Protein AF-A0A645ETP3-F1 (afdb_monomer)

InterPro domains:
  IPR001501 Nickel-dependent hydrogenase, large subunit [PF00374] (2-76)
  IPR018194 Nickel-dependent hydrogenase, large subunit, nickel binding site [PS00508] (67-76)
  IPR029014 [NiFe]-hydrogenase, large subunit [G3DSA:1.10.645.10] (1-89)
  IPR029014 [NiFe]-hydrogenase, large subunit [SSF56762] (2-76)
  IPR050867 [NiFe]/[NiFeSe] hydrogenase larg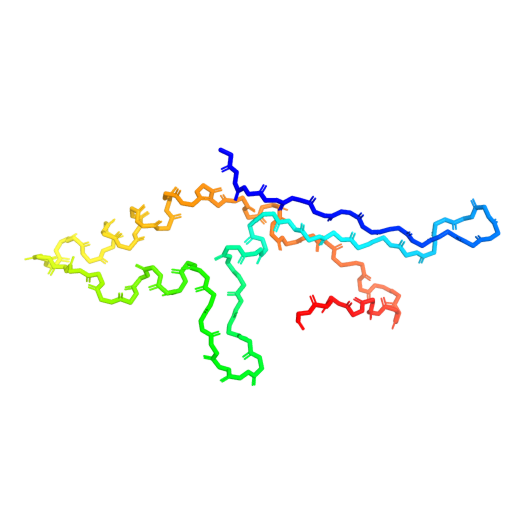e subunit [PTHR42958] (2-86)

Mean predicted aligned error: 7.57 Å

Secondary structure (DSSP, 8-state):
-----EEEEEEETTEEEEEEEE-HHHHHT----TT-PPPHHHHHHTT----SGGGTTHHHHHHHHHT---HHHHS----TTSS-------

Radius of gyration: 17.29 Å; Cα contacts (8 Å, |Δi|>4): 88; chains: 1; bounding box: 41×29×50 Å

pLDDT: mean 84.14, std 17.66, range [38.53, 97.12]

Sequence (90 aa):
MRGPLLHCVLVEEEQVVRYDIITPTGWNFSPKDNSGNRGPAETALVGAEISSPELKYVIPGRIIRSFDPCIACATHLLDCRTDNVDEILY

Nearest PDB structures (foldseek):
  6g7m-assembly1_M  TM=9.228E-01  e=1.027E-04  Escherichia coli K-12
  1yq9-assembly1_H  TM=9.278E-01  e=1.284E-04  Megalodesulfovibrio gigas
  8dqv-assembly1_C  TM=8.909E-01  e=8.209E-05  Mycolicibacterium smegmatis MC2 155
  7nem-assembly1_L-2  TM=9.188E-01  e=2.009E-04  Escherichia coli K-12
  3myr-assembly2_D  TM=9.051E-01  e=9.613E-04  Allochromatium vinosum

Solvent-accessible surface area (backbone atoms only — not comparable to full-atom values): 5820 Å² total; per-residue (Å²): 134,63,65,69,73,47,80,47,76,42,73,5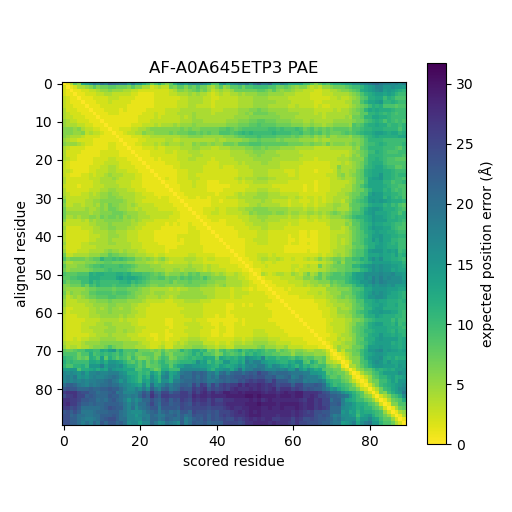4,98,96,38,79,78,44,77,51,73,49,34,24,40,39,61,38,65,36,67,59,49,99,87,65,50,65,19,57,51,60,48,67,56,61,86,63,83,66,96,44,81,88,38,63,62,53,53,57,50,51,58,56,53,73,56,60,73,43,67,82,63,51,59,71,85,76,69,81,88,46,96,66,73,74,77,77,87,124

Organism: NCBI:txid1076179

Foldseek 3Di:
DLDDKDWDFDDDPNDTPDIDICDSLCQQCPCQDPVRDGGNLRVQPPPQDDPDPVCVCVRNVVSVCVSVHDPCRNCPDDPPPDPPPPDPDD

Structure (mmCIF, N/CA/C/O backbone):
data_AF-A0A645ETP3-F1
#
_entry.id   AF-A0A645ETP3-F1
#
loop_
_atom_site.group_PDB
_atom_site.id
_atom_site.type_symbol
_atom_site.label_atom_id
_atom_site.label_alt_id
_atom_site.label_comp_id
_atom_site.label_asym_id
_atom_site.label_entity_id
_atom_site.label_seq_id
_atom_site.pdbx_PDB_ins_code
_atom_site.Cartn_x
_atom_site.Cartn_y
_atom_site.Cartn_z
_atom_site.occupancy
_atom_site.B_iso_or_equiv
_atom_site.auth_seq_id
_atom_site.auth_comp_id
_atom_site.auth_asym_id
_atom_site.auth_atom_id
_atom_site.pdbx_PDB_model_num
ATOM 1 N N . MET A 1 1 ? -2.606 12.341 -2.254 1.00 60.72 1 MET A N 1
ATOM 2 C CA . MET A 1 1 ? -3.317 11.636 -1.162 1.00 60.72 1 MET A CA 1
ATOM 3 C C . MET A 1 1 ? -3.079 10.144 -1.326 1.00 60.72 1 MET A C 1
ATOM 5 O O . MET A 1 1 ? -3.025 9.705 -2.465 1.00 60.72 1 MET A O 1
ATOM 9 N N . ARG A 1 2 ? -2.886 9.3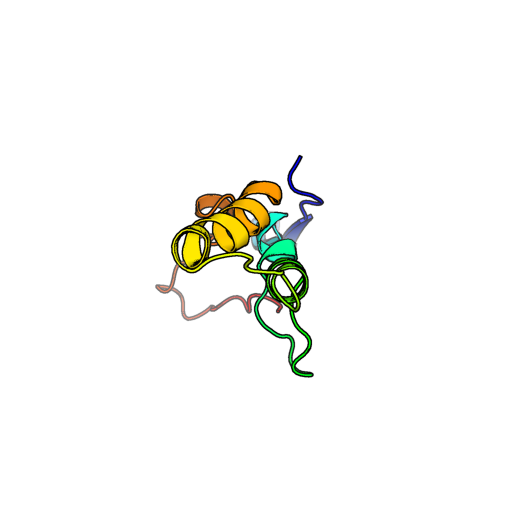93 -0.234 1.00 89.00 2 ARG A N 1
ATOM 10 C CA . ARG A 1 2 ? -2.410 7.992 -0.278 1.00 89.00 2 ARG A CA 1
ATOM 11 C C . ARG A 1 2 ? -3.514 6.950 -0.501 1.00 89.00 2 ARG A C 1
ATOM 13 O O . ARG A 1 2 ? -3.198 5.811 -0.817 1.00 89.00 2 ARG A O 1
ATOM 20 N N . GLY A 1 3 ? -4.782 7.328 -0.325 1.00 90.38 3 GLY A N 1
ATOM 21 C CA . GLY A 1 3 ? -5.935 6.428 -0.437 1.00 90.38 3 GLY A CA 1
ATOM 22 C C . GLY A 1 3 ? -6.857 6.481 0.790 1.00 90.38 3 GLY A C 1
ATOM 23 O O . GLY A 1 3 ? -6.740 7.418 1.587 1.00 90.38 3 GLY A O 1
ATOM 24 N N . PRO A 1 4 ? -7.775 5.508 0.927 1.00 92.62 4 PRO A N 1
ATOM 25 C CA . PRO A 1 4 ? -8.749 5.444 2.016 1.00 92.62 4 PRO A CA 1
ATOM 26 C C . PRO A 1 4 ? -8.110 5.040 3.352 1.00 92.62 4 PRO A C 1
ATOM 28 O O . PRO A 1 4 ? -7.192 4.222 3.394 1.00 92.62 4 PRO A O 1
ATOM 31 N N . LEU A 1 5 ? -8.625 5.612 4.441 1.00 92.75 5 LEU A N 1
ATOM 32 C CA . LEU A 1 5 ? -8.236 5.337 5.824 1.00 92.75 5 LEU A CA 1
ATOM 33 C C . LEU A 1 5 ? -9.471 4.854 6.591 1.00 92.75 5 LEU A C 1
ATOM 35 O O . LEU A 1 5 ? -10.496 5.534 6.569 1.00 92.75 5 LEU A O 1
ATOM 39 N N . LEU A 1 6 ? -9.363 3.706 7.261 1.00 91.69 6 LEU A N 1
ATOM 40 C CA . LEU A 1 6 ? -10.427 3.136 8.086 1.00 91.69 6 LEU A CA 1
ATOM 41 C C . LEU A 1 6 ? -9.967 3.045 9.538 1.00 91.69 6 LEU A C 1
ATOM 43 O O . LEU A 1 6 ? -8.896 2.512 9.811 1.00 91.69 6 LEU A O 1
ATOM 47 N N . HIS A 1 7 ? -10.793 3.550 10.448 1.00 91.94 7 HIS A N 1
ATOM 48 C CA . HIS A 1 7 ? -10.658 3.351 11.887 1.00 91.94 7 HIS A CA 1
ATOM 49 C C . HIS A 1 7 ? -11.911 2.612 12.361 1.00 91.94 7 HIS A C 1
ATOM 51 O O . HIS A 1 7 ? -13.023 3.082 12.112 1.00 91.94 7 HIS A O 1
ATOM 57 N N . CYS A 1 8 ? -11.730 1.478 13.028 1.00 91.62 8 CYS A N 1
ATOM 58 C CA . CYS A 1 8 ? -12.798 0.679 13.619 1.00 91.62 8 CYS A CA 1
ATOM 59 C C . CYS A 1 8 ? -12.624 0.661 15.135 1.00 91.62 8 CYS A C 1
ATOM 61 O O . CYS A 1 8 ? -11.532 0.404 15.632 1.00 91.62 8 CYS A O 1
ATOM 63 N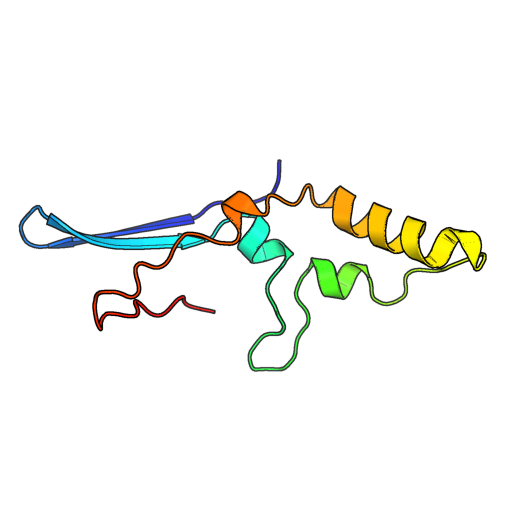 N . VAL A 1 9 ? -13.701 0.940 15.867 1.00 93.38 9 VAL A N 1
ATOM 64 C CA . VAL A 1 9 ? -13.682 1.022 17.331 1.00 93.38 9 VAL A CA 1
ATOM 65 C C . VAL A 1 9 ? -14.797 0.157 17.892 1.00 93.38 9 VAL A C 1
ATOM 67 O O . VAL A 1 9 ? -15.947 0.303 17.477 1.00 93.38 9 VAL A O 1
ATOM 70 N N . LEU A 1 10 ? -14.460 -0.704 18.850 1.00 92.62 10 LEU A N 1
ATOM 71 C CA . LEU A 1 10 ? -15.423 -1.425 19.677 1.00 92.62 10 LEU A CA 1
ATOM 72 C C . LEU A 1 10 ? -15.437 -0.801 21.074 1.00 92.62 10 LEU A C 1
ATOM 74 O O . LEU A 1 10 ? -14.387 -0.659 21.706 1.00 92.62 10 LEU A O 1
ATOM 78 N N . VAL A 1 11 ? -16.627 -0.413 21.536 1.00 95.19 11 VAL A N 1
ATOM 79 C CA . VAL A 1 11 ? -16.842 0.208 22.847 1.00 95.19 11 VAL A CA 1
ATOM 80 C C . VAL A 1 11 ? -17.815 -0.647 23.650 1.00 95.19 11 VAL A C 1
ATOM 82 O O . VAL A 1 11 ? -18.929 -0.898 23.191 1.00 95.19 11 VAL A O 1
ATOM 85 N N . GLU A 1 12 ? -17.408 -1.047 24.850 1.00 96.50 12 GLU A N 1
ATOM 86 C CA . GLU A 1 12 ? -18.210 -1.803 25.816 1.00 96.50 12 GLU A CA 1
ATOM 87 C C . GLU A 1 12 ? -18.104 -1.122 27.181 1.00 96.50 12 GLU A C 1
ATOM 89 O O . GLU A 1 12 ? -17.028 -0.668 27.553 1.00 96.50 12 GLU A O 1
ATOM 94 N N . GLU A 1 13 ? -19.217 -1.003 27.912 1.00 95.81 13 GLU A N 1
ATOM 95 C CA . GLU A 1 13 ? -19.249 -0.384 29.253 1.00 95.81 13 GLU A CA 1
ATOM 96 C C . GLU A 1 13 ? -18.503 0.967 29.340 1.00 95.81 13 GLU A C 1
ATOM 98 O O . GLU A 1 13 ? -17.779 1.245 30.291 1.00 95.81 13 GLU A O 1
ATOM 103 N N . GLU A 1 14 ? -18.673 1.816 28.319 1.00 94.81 14 GLU A N 1
ATOM 104 C CA . GLU A 1 14 ? -18.018 3.133 28.196 1.00 94.81 14 GLU A CA 1
ATOM 105 C C . GLU A 1 14 ? -16.483 3.091 28.023 1.00 94.81 14 GLU A C 1
ATOM 107 O O . GLU A 1 14 ? -15.827 4.135 28.036 1.00 94.81 14 GLU A O 1
ATOM 112 N N . GLN A 1 15 ? -15.899 1.914 27.788 1.00 93.88 15 GLN A N 1
ATOM 113 C CA . GLN A 1 15 ? -14.475 1.721 27.516 1.00 93.88 15 GLN A CA 1
ATOM 114 C C . GLN A 1 15 ? -14.227 1.249 26.080 1.00 93.88 15 GLN A C 1
ATOM 116 O O . GLN A 1 15 ? -14.975 0.446 25.525 1.00 93.88 15 GLN A O 1
ATOM 121 N N . VAL A 1 16 ? -13.151 1.743 25.459 1.00 91.81 16 VAL A N 1
ATOM 122 C CA . VAL A 1 16 ? -12.678 1.227 24.166 1.00 91.81 16 VAL A CA 1
ATOM 123 C C . VAL A 1 16 ? -11.975 -0.099 24.420 1.00 91.81 16 VAL A C 1
ATOM 125 O O . VAL A 1 16 ? -10.879 -0.113 24.975 1.00 91.81 16 VAL A O 1
ATOM 128 N N . VAL A 1 17 ? -12.602 -1.197 24.009 1.00 93.56 17 VAL A N 1
ATOM 129 C CA . VAL A 1 17 ? -12.049 -2.548 24.186 1.00 93.56 17 VAL A CA 1
ATOM 130 C C . VAL A 1 17 ? -11.226 -3.003 22.983 1.00 93.56 17 VAL A C 1
ATOM 132 O O . VAL A 1 17 ? -10.352 -3.847 23.138 1.00 93.56 17 VAL A O 1
ATOM 135 N N . ARG A 1 18 ? -11.462 -2.427 21.794 1.00 86.56 18 ARG A N 1
ATOM 136 C CA . ARG A 1 18 ? -10.686 -2.708 20.577 1.00 86.56 18 ARG A CA 1
ATOM 137 C C . ARG A 1 18 ? -10.630 -1.492 19.659 1.00 86.56 18 ARG A C 1
ATOM 139 O O . ARG A 1 18 ? -11.623 -0.774 19.504 1.00 86.56 18 ARG A O 1
ATOM 146 N N . TYR A 1 19 ? -9.473 -1.277 19.038 1.00 86.50 19 TYR A N 1
ATOM 147 C CA . TYR A 1 19 ? -9.248 -0.196 18.082 1.00 86.50 19 TYR A CA 1
ATOM 148 C C . TYR A 1 19 ? -8.387 -0.685 16.914 1.00 86.50 19 TYR A C 1
ATOM 150 O O . TYR A 1 19 ? -7.170 -0.797 17.040 1.00 86.50 19 TYR A O 1
ATOM 158 N N . ASP A 1 20 ? -9.009 -0.937 15.765 1.00 87.31 20 ASP A N 1
ATOM 159 C CA . ASP A 1 20 ? -8.307 -1.350 14.549 1.00 87.31 20 ASP A CA 1
ATOM 160 C C . ASP A 1 20 ? -8.164 -0.183 13.575 1.00 87.31 20 ASP A C 1
ATOM 162 O O . ASP A 1 20 ? -9.050 0.665 13.432 1.00 87.31 20 ASP A O 1
ATOM 166 N N . ILE A 1 21 ? -7.052 -0.167 12.846 1.00 88.06 21 ILE A N 1
ATOM 167 C CA . ILE A 1 21 ? -6.788 0.826 11.808 1.00 88.06 21 ILE A CA 1
ATOM 168 C C . ILE A 1 21 ? -6.326 0.105 10.550 1.00 88.06 21 ILE A C 1
ATOM 170 O O . ILE A 1 21 ? -5.368 -0.664 10.588 1.00 88.06 21 ILE A O 1
ATOM 174 N N . ILE A 1 22 ? -6.949 0.427 9.416 1.00 88.50 22 ILE A N 1
ATOM 175 C CA . ILE A 1 22 ? -6.437 0.056 8.096 1.00 88.50 22 ILE A CA 1
ATOM 176 C C . ILE A 1 22 ? -6.017 1.328 7.370 1.00 88.50 22 ILE A C 1
ATOM 178 O O . ILE A 1 22 ? -6.848 2.155 6.977 1.00 88.50 22 ILE A O 1
ATOM 182 N N . THR A 1 23 ? -4.706 1.504 7.199 1.00 90.94 23 THR A N 1
ATOM 183 C CA . THR A 1 23 ? -4.151 2.705 6.570 1.00 90.94 23 THR A CA 1
ATOM 184 C C . THR A 1 23 ? -4.099 2.603 5.055 1.00 90.94 23 THR A C 1
ATOM 186 O O . THR A 1 23 ? -3.999 1.507 4.503 1.00 90.94 23 THR A O 1
ATOM 189 N N . PRO A 1 24 ? -4.049 3.750 4.352 1.00 93.00 24 PRO A N 1
ATOM 190 C CA . PRO A 1 24 ? -3.873 3.754 2.905 1.00 93.00 24 PRO A CA 1
ATOM 191 C C . PRO A 1 24 ? -2.621 2.994 2.444 1.00 93.00 24 PRO A C 1
ATOM 193 O O . PRO A 1 24 ? -2.634 2.312 1.423 1.00 93.00 24 PRO A O 1
ATOM 196 N N . THR A 1 25 ? -1.518 3.100 3.196 1.00 90.75 25 THR A N 1
ATOM 197 C CA . THR A 1 25 ? -0.286 2.366 2.882 1.00 90.75 25 THR A CA 1
ATOM 198 C C . THR A 1 25 ? -0.449 0.869 3.146 1.00 90.75 25 THR A C 1
ATOM 200 O O . THR A 1 25 ? 0.058 0.095 2.343 1.00 90.75 25 THR A O 1
ATOM 203 N N . GLY A 1 26 ? -1.207 0.463 4.174 1.00 90.06 26 GLY A N 1
ATOM 204 C CA . GLY A 1 26 ? -1.578 -0.939 4.396 1.00 90.06 26 GLY A CA 1
ATOM 205 C C . GLY A 1 26 ? -2.307 -1.557 3.198 1.00 90.06 26 GLY A C 1
ATOM 206 O O . GLY A 1 26 ? -1.931 -2.636 2.756 1.00 90.06 26 GLY A O 1
ATOM 207 N N . TRP A 1 27 ? -3.257 -0.835 2.592 1.00 89.56 27 TRP A N 1
ATOM 208 C CA . TRP A 1 27 ? -3.922 -1.278 1.357 1.00 89.56 27 TRP A CA 1
ATOM 209 C C . TRP A 1 27 ? -2.958 -1.400 0.169 1.00 89.56 27 TRP A C 1
ATOM 211 O O . TRP A 1 27 ? -2.964 -2.396 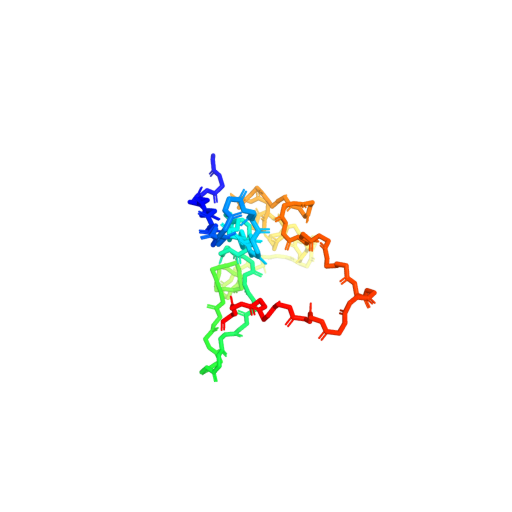-0.548 1.00 89.56 27 TRP A O 1
ATOM 221 N N . ASN A 1 28 ? -2.128 -0.380 -0.068 1.00 93.00 28 ASN A N 1
ATOM 222 C CA . ASN A 1 28 ? -1.269 -0.325 -1.258 1.00 93.00 28 ASN A CA 1
ATOM 223 C C . ASN A 1 28 ? -0.084 -1.299 -1.200 1.00 93.00 28 ASN A C 1
ATOM 225 O O . ASN A 1 28 ? 0.371 -1.773 -2.242 1.00 93.00 28 ASN A O 1
ATOM 229 N N . PHE A 1 29 ? 0.424 -1.567 0.002 1.00 92.38 29 PHE A N 1
ATOM 230 C CA . PHE A 1 29 ? 1.602 -2.395 0.268 1.00 92.38 29 PHE A CA 1
ATOM 231 C C . PHE A 1 29 ? 1.245 -3.675 1.027 1.00 92.38 29 PHE A C 1
ATOM 233 O O . PHE A 1 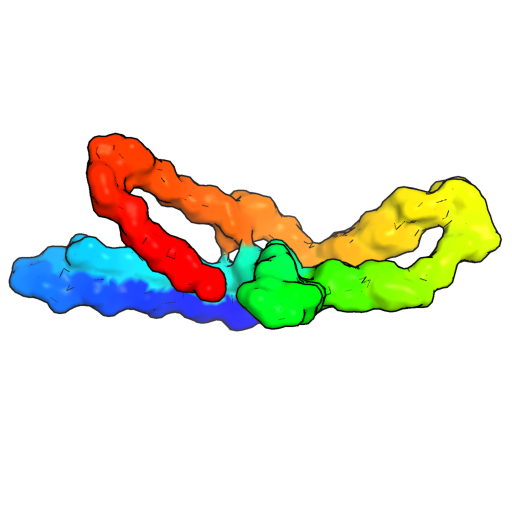29 ? 2.094 -4.230 1.725 1.00 92.38 29 PHE A O 1
ATOM 240 N N . SER A 1 30 ? 0.002 -4.146 0.892 1.00 90.19 30 SER A N 1
ATOM 241 C CA . SER A 1 30 ? -0.393 -5.441 1.431 1.00 90.19 30 SER A CA 1
ATOM 242 C C . SER A 1 30 ? 0.493 -6.544 0.833 1.00 90.19 30 SER A C 1
ATOM 244 O O . SER A 1 30 ? 0.849 -6.473 -0.353 1.00 90.19 30 SER A O 1
ATOM 246 N N . PRO A 1 31 ? 0.846 -7.578 1.614 1.00 90.12 31 PRO A N 1
ATOM 247 C CA . PRO A 1 31 ? 1.458 -8.774 1.057 1.00 90.12 31 PRO A CA 1
ATOM 248 C C . PRO A 1 31 ? 0.459 -9.495 0.141 1.00 90.12 31 PRO A C 1
ATOM 250 O O . PRO A 1 31 ? -0.671 -9.043 -0.080 1.00 90.12 31 PRO A O 1
ATOM 253 N N . LYS A 1 32 ? 0.875 -10.645 -0.388 1.00 94.50 32 LYS A N 1
ATOM 254 C CA . LYS A 1 32 ? -0.053 -11.521 -1.094 1.00 94.50 32 LYS A CA 1
ATOM 255 C C . LYS A 1 32 ? -1.173 -11.984 -0.173 1.00 94.50 32 LYS A C 1
ATOM 257 O O . LYS A 1 32 ? -0.915 -12.320 0.981 1.00 94.50 32 LYS A O 1
ATOM 262 N N . ASP A 1 33 ? -2.380 -12.042 -0.718 1.00 92.44 33 ASP A N 1
ATOM 263 C CA . ASP A 1 33 ? -3.522 -12.607 -0.008 1.00 92.44 33 ASP A CA 1
ATOM 264 C C . ASP A 1 33 ? -3.403 -14.138 0.132 1.00 92.44 33 ASP A C 1
ATOM 266 O O . ASP A 1 33 ? -2.502 -14.782 -0.418 1.00 92.44 33 ASP A O 1
ATOM 270 N N . ASN A 1 34 ? -4.359 -14.741 0.841 1.00 94.25 34 ASN A N 1
ATOM 271 C CA . ASN A 1 34 ? -4.416 -16.191 1.057 1.00 94.25 34 ASN A CA 1
ATOM 272 C C . ASN A 1 34 ? -4.567 -17.011 -0.240 1.00 94.25 34 ASN A C 1
ATOM 274 O O . ASN A 1 34 ? -4.290 -18.208 -0.246 1.00 94.25 34 ASN A O 1
ATOM 278 N N . SER A 1 35 ? -4.992 -16.387 -1.342 1.00 96.31 35 SER A N 1
ATOM 279 C CA . SER A 1 35 ? -5.065 -17.010 -2.671 1.00 96.31 35 SER A CA 1
ATOM 280 C C . SER A 1 35 ? -3.788 -16.788 -3.497 1.00 96.31 35 SER A C 1
ATOM 282 O O . SER A 1 35 ? -3.681 -17.278 -4.621 1.00 96.31 35 SER A O 1
ATOM 284 N N . GLY A 1 36 ? -2.803 -16.068 -2.955 1.00 94.75 36 GLY A N 1
ATOM 285 C CA . GLY A 1 36 ? -1.545 -15.733 -3.612 1.00 94.75 36 GLY A CA 1
ATOM 286 C C . GLY A 1 36 ? -1.620 -14.528 -4.556 1.00 94.75 36 GLY A C 1
ATOM 287 O O . GLY A 1 36 ? -0.652 -14.287 -5.290 1.00 94.75 36 GLY A O 1
ATOM 288 N N . ASN A 1 37 ? -2.724 -13.772 -4.560 1.00 96.25 37 ASN A N 1
ATOM 289 C CA . ASN A 1 37 ? -2.856 -12.570 -5.380 1.00 96.25 37 ASN A CA 1
ATOM 290 C C . ASN A 1 37 ? -1.979 -11.453 -4.821 1.00 96.25 37 ASN A C 1
ATOM 292 O O . ASN A 1 37 ? -1.908 -11.246 -3.615 1.00 96.25 37 ASN A O 1
ATOM 296 N N . ARG A 1 38 ? -1.311 -10.726 -5.716 1.00 96.19 38 ARG A N 1
ATOM 297 C CA . ARG A 1 38 ? -0.419 -9.615 -5.367 1.00 96.19 38 ARG A CA 1
ATOM 298 C C . ARG A 1 38 ? -1.214 -8.386 -4.939 1.00 96.19 38 ARG A C 1
ATOM 300 O O . ARG A 1 38 ? -2.221 -8.058 -5.565 1.00 96.19 38 ARG A O 1
ATOM 307 N N . GLY A 1 39 ? -0.684 -7.654 -3.963 1.00 93.50 39 GLY A N 1
ATOM 308 C CA . GLY A 1 39 ? -1.179 -6.323 -3.618 1.00 93.50 39 GLY A CA 1
ATOM 309 C C . GLY A 1 39 ? -0.934 -5.290 -4.735 1.00 93.50 39 GLY A C 1
ATOM 310 O O . GLY A 1 39 ? -0.244 -5.579 -5.725 1.00 93.50 39 GLY A O 1
ATOM 311 N N . PRO A 1 40 ? -1.461 -4.060 -4.602 1.00 95.44 40 PRO A N 1
ATOM 312 C CA . PRO A 1 40 ? -1.341 -3.024 -5.630 1.00 95.44 40 PRO A CA 1
ATOM 313 C C . PRO A 1 40 ? 0.108 -2.676 -6.004 1.00 95.44 40 PRO A C 1
ATOM 315 O O . PRO A 1 40 ? 0.449 -2.662 -7.188 1.00 95.44 40 PRO A O 1
ATOM 318 N N . ALA A 1 41 ? 0.983 -2.443 -5.018 1.00 95.25 41 ALA A N 1
ATOM 319 C CA . ALA A 1 41 ? 2.383 -2.093 -5.263 1.00 95.25 41 ALA A CA 1
ATOM 320 C C . ALA A 1 41 ? 3.170 -3.245 -5.909 1.00 95.25 41 ALA A C 1
ATOM 322 O O . ALA A 1 41 ? 3.940 -3.021 -6.843 1.00 95.25 41 ALA A O 1
ATOM 323 N N . GLU A 1 42 ? 2.952 -4.483 -5.455 1.00 96.50 42 GLU A N 1
ATOM 324 C CA . GLU A 1 42 ? 3.565 -5.666 -6.066 1.00 96.50 42 GLU A CA 1
ATOM 325 C C . GLU A 1 42 ? 3.106 -5.850 -7.515 1.00 96.50 42 GLU A C 1
ATOM 327 O O . GLU A 1 42 ? 3.924 -6.133 -8.388 1.00 96.50 42 GLU A O 1
ATOM 332 N N . THR A 1 43 ? 1.812 -5.659 -7.788 1.00 97.12 43 THR A N 1
ATOM 333 C CA . THR A 1 43 ? 1.242 -5.755 -9.139 1.00 97.12 43 THR A CA 1
ATOM 334 C C . THR A 1 43 ? 1.817 -4.689 -10.067 1.00 97.12 43 THR A C 1
ATOM 336 O O . THR A 1 43 ? 2.178 -5.005 -11.196 1.00 97.12 43 THR A O 1
ATOM 339 N N . ALA A 1 44 ? 1.983 -3.453 -9.587 1.00 96.38 44 ALA A N 1
ATOM 340 C CA . ALA A 1 44 ? 2.544 -2.352 -10.372 1.00 96.38 44 ALA A CA 1
ATOM 341 C C . ALA A 1 44 ? 4.011 -2.569 -10.789 1.00 96.38 44 ALA A C 1
ATOM 343 O O . ALA A 1 44 ? 4.470 -1.977 -11.764 1.00 96.38 44 ALA A O 1
ATOM 344 N N . LEU A 1 45 ? 4.758 -3.406 -10.063 1.00 96.44 45 LEU A N 1
ATOM 345 C CA . LEU A 1 45 ? 6.128 -3.777 -10.423 1.00 96.44 45 LEU A CA 1
ATOM 346 C C . LEU A 1 45 ? 6.191 -4.865 -11.504 1.00 96.44 45 LEU A C 1
ATOM 348 O O . LEU A 1 45 ? 7.205 -4.982 -12.196 1.00 96.44 45 LEU A O 1
ATOM 352 N N . VAL A 1 46 ? 5.144 -5.683 -11.649 1.00 96.12 46 VAL A N 1
ATOM 353 C CA . VAL A 1 46 ? 5.122 -6.776 -12.628 1.00 96.12 46 VAL A CA 1
ATOM 354 C C . VAL A 1 46 ? 5.083 -6.196 -14.040 1.00 96.12 46 VAL A C 1
ATOM 356 O O . VAL A 1 46 ? 4.187 -5.437 -14.388 1.00 96.12 46 VAL A O 1
ATOM 359 N N . GLY A 1 47 ? 6.054 -6.584 -14.870 1.00 93.06 47 GLY A N 1
ATOM 360 C CA . GLY A 1 47 ? 6.133 -6.146 -16.267 1.00 93.06 47 GLY A CA 1
ATOM 361 C C . GLY A 1 47 ? 6.763 -4.767 -16.477 1.00 93.06 47 GLY A C 1
ATOM 362 O O . GLY A 1 47 ? 6.793 -4.295 -17.608 1.00 93.06 47 GLY A O 1
ATOM 363 N N . ALA A 1 48 ? 7.296 -4.128 -15.430 1.00 95.06 48 ALA A N 1
ATOM 364 C CA . ALA A 1 48 ? 8.023 -2.872 -15.580 1.00 95.06 48 ALA A CA 1
ATOM 365 C C . ALA A 1 48 ? 9.275 -3.054 -16.461 1.00 95.06 48 ALA A C 1
ATOM 367 O O . ALA A 1 48 ? 10.171 -3.837 -16.135 1.00 95.06 48 ALA A O 1
ATOM 368 N N . GLU A 1 49 ? 9.350 -2.310 -17.566 1.00 94.94 49 GLU A N 1
ATOM 369 C CA . GLU A 1 49 ? 10.488 -2.355 -18.484 1.00 94.94 49 GLU A CA 1
ATOM 370 C C . GLU A 1 49 ? 11.722 -1.668 -17.884 1.00 94.94 49 GLU A C 1
ATOM 372 O O . GLU A 1 49 ? 11.667 -0.538 -17.391 1.00 94.94 49 GLU A O 1
ATOM 377 N N . ILE A 1 50 ? 12.866 -2.348 -17.958 1.00 95.44 50 ILE A N 1
ATOM 378 C CA . ILE A 1 50 ? 14.164 -1.825 -17.527 1.00 95.44 50 ILE A CA 1
ATOM 379 C C . ILE A 1 50 ? 15.042 -1.726 -18.772 1.00 95.44 50 ILE A C 1
ATOM 381 O O . ILE A 1 50 ? 15.630 -2.712 -19.209 1.00 95.44 50 ILE A O 1
ATOM 385 N N . SER A 1 51 ? 15.104 -0.531 -19.358 1.00 92.69 51 SER A N 1
ATOM 386 C CA . SER A 1 51 ? 15.786 -0.292 -20.636 1.00 92.69 51 SER A CA 1
ATOM 387 C C . SER A 1 51 ? 17.313 -0.371 -20.557 1.00 92.69 51 SER A C 1
ATOM 389 O O . SER A 1 51 ? 17.961 -0.556 -21.585 1.00 92.69 51 SER A O 1
ATOM 391 N N . SER A 1 52 ? 17.901 -0.252 -19.362 1.00 94.56 52 SER A N 1
ATOM 392 C CA . SER A 1 52 ? 19.339 -0.430 -19.155 1.00 94.56 52 SER A CA 1
ATOM 393 C C . SER A 1 52 ? 19.679 -0.873 -17.720 1.00 94.56 52 SER A C 1
ATOM 395 O O . SER A 1 52 ? 18.906 -0.602 -16.791 1.00 94.56 52 SER A O 1
ATOM 397 N N . PRO A 1 53 ? 20.826 -1.547 -17.493 1.00 93.25 53 PRO A N 1
ATOM 398 C CA . PRO A 1 53 ? 21.223 -2.028 -16.166 1.00 93.25 53 PRO A CA 1
ATOM 399 C C . PRO A 1 53 ? 21.332 -0.928 -15.102 1.00 93.25 53 PRO A C 1
ATOM 401 O O . PRO A 1 53 ? 21.038 -1.171 -13.931 1.00 93.25 53 PRO A O 1
ATOM 404 N N . GLU A 1 54 ? 21.704 0.290 -15.496 1.00 95.44 54 GLU A N 1
ATOM 405 C CA . GLU A 1 54 ? 21.844 1.441 -14.596 1.00 95.44 54 GLU A CA 1
ATOM 406 C C . GLU A 1 54 ? 20.494 1.859 -13.994 1.00 95.44 54 GLU A C 1
ATOM 408 O O . GLU A 1 54 ? 20.428 2.406 -12.892 1.00 95.44 54 GLU A O 1
ATOM 413 N N . LEU A 1 55 ? 19.392 1.561 -14.690 1.00 95.56 55 LEU A N 1
ATOM 414 C CA . LEU A 1 55 ? 18.039 1.910 -14.270 1.00 95.56 55 LEU A CA 1
ATOM 415 C C . LEU A 1 55 ? 17.369 0.838 -13.402 1.00 95.56 55 LEU A C 1
ATOM 417 O O . LEU A 1 55 ? 16.254 1.063 -12.922 1.00 95.56 55 LEU A O 1
ATOM 421 N N . LYS A 1 56 ? 18.052 -0.284 -13.132 1.00 92.69 56 LYS A N 1
ATOM 422 C CA . LYS A 1 56 ? 17.513 -1.440 -12.395 1.00 92.69 56 LYS A CA 1
ATOM 423 C C . LYS A 1 56 ? 16.856 -1.077 -11.062 1.00 92.69 56 LYS A C 1
ATOM 425 O O . LYS A 1 56 ? 15.853 -1.679 -10.702 1.00 92.69 56 LYS A O 1
ATOM 430 N N . TYR A 1 57 ? 17.393 -0.098 -10.335 1.00 94.69 57 TYR A N 1
ATOM 431 C CA . TYR A 1 57 ? 16.820 0.371 -9.063 1.00 94.69 57 TYR A CA 1
ATOM 432 C C . TYR A 1 57 ? 15.999 1.655 -9.210 1.00 94.69 57 TYR A C 1
ATOM 434 O O . TYR A 1 57 ? 15.143 1.956 -8.375 1.00 94.69 57 TYR A O 1
ATOM 442 N N . VAL A 1 58 ? 16.238 2.412 -10.282 1.00 96.62 58 VAL A N 1
ATOM 443 C CA . VAL A 1 58 ? 15.558 3.681 -10.547 1.00 96.62 58 VAL A CA 1
ATOM 444 C C . VAL A 1 58 ? 14.106 3.431 -10.932 1.00 96.62 58 VAL A C 1
ATOM 446 O O . VAL A 1 58 ? 13.226 4.075 -10.367 1.00 96.62 58 VAL A O 1
ATOM 449 N N . ILE A 1 59 ? 13.838 2.493 -11.846 1.00 97.06 59 ILE A N 1
ATOM 450 C CA . ILE A 1 59 ? 12.472 2.226 -12.322 1.00 97.06 59 ILE A CA 1
ATOM 451 C C . ILE A 1 59 ? 11.582 1.665 -11.204 1.00 97.06 59 ILE A C 1
ATOM 453 O O . ILE A 1 59 ? 10.573 2.310 -10.908 1.00 97.06 59 ILE A O 1
ATOM 457 N N . PRO A 1 60 ? 11.959 0.587 -10.480 1.00 96.31 60 PRO A N 1
ATOM 458 C CA . PRO A 1 60 ? 11.175 0.125 -9.334 1.00 96.31 60 PRO A CA 1
ATOM 459 C C . PRO A 1 60 ? 11.021 1.210 -8.269 1.00 96.31 60 PRO A C 1
ATOM 461 O O . PRO A 1 60 ? 9.939 1.422 -7.732 1.00 96.31 60 PRO A O 1
ATOM 464 N N . GLY A 1 61 ? 12.089 1.968 -8.006 1.00 96.00 61 GLY A N 1
ATOM 465 C CA . GLY A 1 61 ? 12.049 3.066 -7.053 1.00 96.00 61 GLY A CA 1
ATOM 466 C C . GLY A 1 61 ? 11.090 4.193 -7.450 1.00 96.00 61 GLY A C 1
ATOM 467 O O . GLY A 1 61 ? 10.517 4.827 -6.566 1.00 96.00 61 GLY A O 1
ATOM 468 N N . ARG A 1 62 ? 10.920 4.485 -8.744 1.00 96.06 62 ARG A N 1
ATOM 469 C CA . ARG A 1 62 ? 9.943 5.471 -9.231 1.00 96.06 62 ARG A CA 1
ATOM 470 C C . ARG A 1 62 ? 8.518 4.967 -9.040 1.00 96.06 62 ARG A C 1
ATOM 472 O O . ARG A 1 62 ? 7.700 5.716 -8.519 1.00 96.06 62 ARG A O 1
ATOM 479 N N . ILE A 1 63 ? 8.267 3.704 -9.388 1.00 96.56 63 ILE A N 1
ATOM 480 C CA . ILE A 1 63 ? 6.964 3.053 -9.208 1.00 96.56 63 ILE A CA 1
ATOM 481 C C . ILE A 1 63 ? 6.578 3.063 -7.728 1.00 96.56 63 ILE A C 1
ATOM 483 O O . ILE A 1 63 ? 5.527 3.569 -7.371 1.00 96.56 63 ILE A O 1
ATOM 487 N N . ILE A 1 64 ? 7.451 2.602 -6.831 1.00 95.81 64 ILE A N 1
ATOM 488 C CA . ILE A 1 64 ? 7.133 2.568 -5.398 1.00 95.81 64 ILE A CA 1
ATOM 489 C C . ILE A 1 64 ? 6.899 3.972 -4.825 1.00 95.81 64 ILE A C 1
ATOM 491 O O . ILE A 1 64 ? 5.965 4.174 -4.051 1.00 95.81 64 ILE A O 1
ATOM 495 N N . ARG A 1 65 ? 7.700 4.970 -5.219 1.00 94.88 65 ARG A N 1
ATOM 496 C CA . ARG A 1 65 ? 7.524 6.349 -4.735 1.00 94.88 65 ARG A CA 1
ATOM 497 C C . ARG A 1 65 ? 6.263 7.026 -5.270 1.00 94.88 65 ARG A C 1
ATOM 499 O O . ARG A 1 65 ? 5.781 7.936 -4.603 1.00 94.88 65 ARG A O 1
ATOM 506 N N . SER A 1 66 ? 5.696 6.594 -6.402 1.00 95.31 66 SER A N 1
ATOM 507 C CA . SER A 1 66 ? 4.431 7.165 -6.890 1.00 95.31 66 SER A CA 1
ATOM 508 C C . SER A 1 66 ? 3.235 6.827 -5.997 1.00 95.31 66 SER A C 1
ATOM 510 O O . SER A 1 66 ? 2.229 7.526 -6.058 1.00 95.31 66 SER A O 1
ATOM 512 N N . PHE A 1 67 ? 3.350 5.808 -5.137 1.00 94.62 67 PHE A N 1
ATOM 513 C CA . PHE A 1 67 ? 2.351 5.493 -4.111 1.00 94.62 67 PHE A CA 1
ATOM 514 C C . PHE A 1 67 ? 2.488 6.342 -2.833 1.00 94.62 67 PHE A C 1
ATOM 516 O O . PHE A 1 67 ? 1.653 6.202 -1.941 1.00 94.62 67 PHE A O 1
ATOM 523 N N . ASP A 1 68 ? 3.514 7.203 -2.721 1.00 94.12 68 ASP A N 1
ATOM 524 C CA . ASP A 1 68 ? 3.796 8.021 -1.525 1.00 94.12 68 ASP A C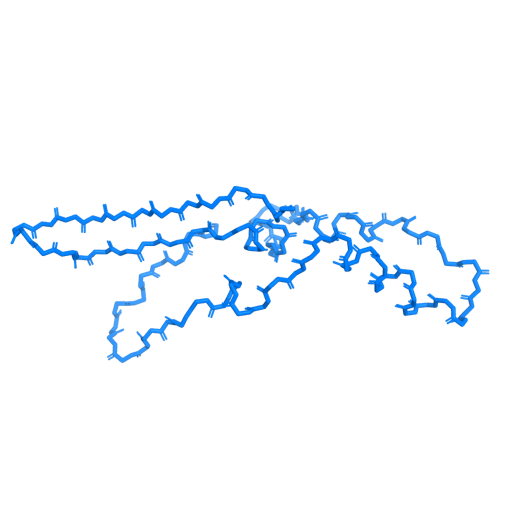A 1
ATOM 525 C C . ASP A 1 68 ? 3.760 7.183 -0.220 1.00 94.12 68 ASP A C 1
ATOM 527 O O . ASP A 1 68 ? 2.919 7.411 0.657 1.00 94.12 68 ASP A O 1
ATOM 531 N N . PRO A 1 69 ? 4.620 6.146 -0.092 1.00 89.88 69 PRO A N 1
ATOM 532 C CA . PRO A 1 69 ? 4.580 5.235 1.047 1.00 89.88 69 PRO A CA 1
ATOM 533 C C . PRO A 1 69 ? 4.896 5.952 2.362 1.00 89.88 69 PRO A C 1
ATOM 535 O O . PRO A 1 69 ? 5.920 6.621 2.499 1.00 89.88 69 PRO A O 1
ATOM 538 N N . CYS A 1 70 ? 4.053 5.729 3.370 1.00 88.62 70 CYS A N 1
ATOM 539 C CA . CYS A 1 70 ? 4.298 6.150 4.744 1.00 88.62 70 CYS A CA 1
ATOM 540 C C . CYS A 1 70 ? 4.569 4.927 5.619 1.00 88.62 70 CYS A C 1
ATOM 542 O O . CYS A 1 70 ? 3.636 4.293 6.105 1.00 88.62 70 CYS A O 1
ATOM 544 N N . ILE A 1 71 ? 5.843 4.605 5.853 1.00 74.81 71 ILE A N 1
ATOM 545 C CA . ILE A 1 71 ? 6.223 3.412 6.634 1.00 74.81 71 ILE A CA 1
ATOM 546 C C . ILE A 1 71 ? 5.740 3.523 8.088 1.00 74.81 71 ILE A C 1
ATOM 548 O O . ILE A 1 71 ? 5.224 2.559 8.644 1.00 74.81 71 ILE A O 1
ATOM 552 N N . ALA A 1 72 ? 5.789 4.720 8.679 1.00 73.69 72 ALA A N 1
ATOM 553 C CA . ALA A 1 72 ? 5.227 4.956 10.011 1.00 73.69 72 ALA A CA 1
ATOM 554 C C . ALA A 1 72 ? 3.713 4.660 10.078 1.00 73.69 72 ALA A C 1
ATOM 556 O O . ALA A 1 72 ? 3.221 4.193 11.099 1.00 73.69 72 ALA A O 1
ATOM 557 N N . CYS A 1 73 ? 2.984 4.883 8.980 1.00 63.16 73 CYS A N 1
ATOM 558 C CA . CYS A 1 73 ? 1.555 4.592 8.877 1.00 63.16 73 CYS A CA 1
ATOM 559 C C . CYS A 1 73 ? 1.269 3.103 8.609 1.00 63.16 73 CYS A C 1
ATOM 561 O O . CYS A 1 73 ? 0.167 2.639 8.866 1.00 63.16 73 CYS A O 1
ATOM 563 N N . ALA A 1 74 ? 2.220 2.356 8.045 1.00 60.12 74 ALA A N 1
ATOM 564 C CA . ALA A 1 74 ? 2.023 0.955 7.670 1.00 60.12 74 ALA A CA 1
ATOM 565 C C . ALA A 1 74 ? 2.235 -0.026 8.834 1.00 60.12 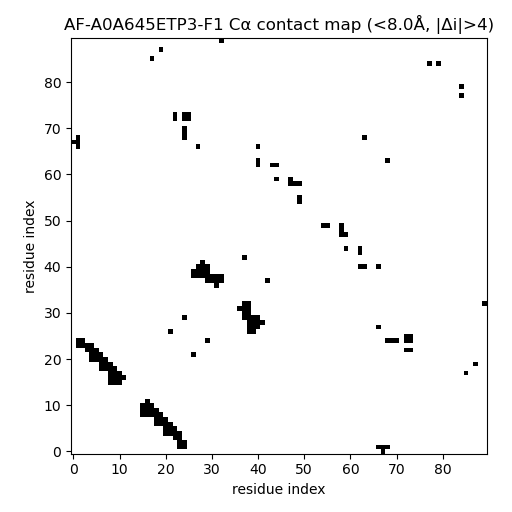74 ALA A C 1
ATOM 567 O O . ALA A 1 74 ? 1.791 -1.163 8.758 1.00 60.12 74 ALA A O 1
ATOM 568 N N . THR A 1 75 ? 2.927 0.399 9.893 1.00 64.19 75 THR A N 1
ATOM 569 C CA . THR A 1 75 ? 3.525 -0.515 10.880 1.00 64.19 75 THR A CA 1
ATOM 570 C C . THR A 1 75 ? 3.003 -0.279 12.294 1.00 64.19 75 THR A C 1
ATOM 572 O O . THR A 1 75 ? 3.784 -0.387 13.233 1.00 64.19 75 THR A O 1
ATOM 575 N N . HIS A 1 76 ? 1.737 0.135 12.452 1.00 66.31 76 HIS A N 1
ATOM 576 C CA . HIS A 1 76 ? 1.153 0.457 13.762 1.00 66.31 76 HIS A CA 1
ATOM 577 C C . HIS A 1 76 ? 1.657 -0.488 14.861 1.00 66.31 76 HIS A C 1
ATOM 579 O O . HIS A 1 76 ? 1.680 -1.704 14.681 1.00 66.31 76 HIS A O 1
ATOM 585 N N . LEU A 1 77 ? 2.161 0.103 15.950 1.00 54.22 77 LEU A N 1
ATOM 586 C CA . LEU A 1 77 ? 2.832 -0.634 17.015 1.00 54.22 77 LEU A CA 1
ATOM 587 C C . LEU A 1 77 ? 1.834 -1.592 17.666 1.00 54.22 77 LEU A C 1
ATOM 589 O O . LEU A 1 77 ? 0.832 -1.151 18.219 1.00 54.22 77 LEU A O 1
ATOM 593 N N . LEU A 1 78 ? 2.140 -2.885 17.612 1.00 55.19 78 LEU A N 1
ATOM 594 C CA . LEU A 1 78 ? 1.482 -3.901 18.422 1.00 55.19 78 LEU A CA 1
ATOM 595 C C . LEU A 1 78 ? 2.136 -3.899 19.807 1.00 55.19 78 LEU A C 1
ATOM 597 O O . LEU A 1 78 ? 3.359 -4.039 19.905 1.00 55.19 78 LEU A O 1
ATOM 601 N N . ASP A 1 79 ? 1.348 -3.748 20.871 1.00 47.75 79 ASP A N 1
ATOM 602 C CA . ASP A 1 79 ? 1.822 -4.041 22.224 1.00 47.75 79 ASP A CA 1
ATOM 603 C C . ASP A 1 79 ? 1.747 -5.555 22.447 1.00 47.75 79 ASP A C 1
ATOM 605 O O . ASP A 1 79 ? 0.684 -6.129 22.654 1.00 47.75 79 ASP A O 1
ATOM 609 N N . CYS A 1 80 ? 2.894 -6.222 22.364 1.00 52.44 80 CYS A N 1
ATOM 610 C CA . CYS A 1 80 ? 3.017 -7.666 22.548 1.00 52.44 80 CYS A CA 1
ATOM 611 C C . CYS A 1 80 ? 3.142 -8.098 24.022 1.00 52.44 80 CYS A C 1
A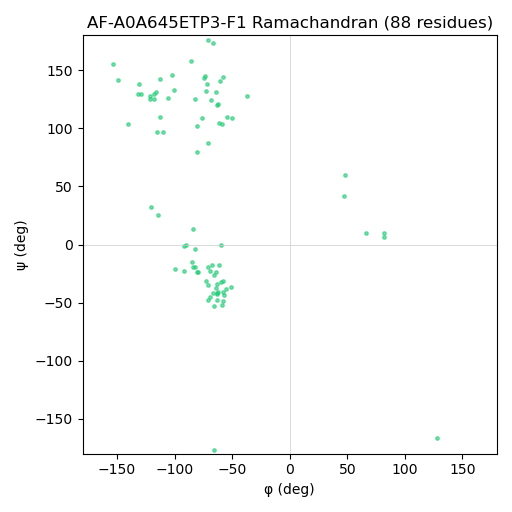TOM 613 O O . CYS A 1 80 ? 3.525 -9.235 24.292 1.00 52.44 80 CYS A O 1
ATOM 615 N N . ARG A 1 81 ? 2.864 -7.211 24.992 1.00 48.03 81 ARG A N 1
ATOM 616 C CA . ARG A 1 81 ? 2.871 -7.552 26.430 1.00 48.03 81 ARG A CA 1
ATOM 617 C C . ARG A 1 81 ? 1.585 -8.207 26.914 1.00 48.03 81 ARG A C 1
ATOM 619 O O . ARG A 1 81 ? 1.595 -8.836 27.968 1.00 48.03 81 ARG A O 1
ATOM 626 N N . THR A 1 82 ? 0.496 -8.050 26.177 1.00 49.12 82 THR A N 1
ATOM 627 C CA . THR A 1 82 ? -0.762 -8.743 26.433 1.00 49.12 82 THR A CA 1
ATOM 628 C C . THR A 1 82 ? -0.868 -9.918 25.473 1.00 49.12 82 THR A C 1
ATOM 630 O O . THR A 1 82 ? -0.686 -9.729 24.276 1.00 49.12 82 THR A O 1
ATOM 633 N N . ASP A 1 83 ? -1.225 -11.110 25.960 1.00 48.22 83 ASP A N 1
ATOM 634 C CA . ASP A 1 83 ? -1.537 -12.285 25.117 1.00 48.22 83 ASP A CA 1
ATOM 635 C C . ASP A 1 83 ? -2.714 -12.047 24.138 1.00 48.22 83 ASP A C 1
ATOM 637 O O . ASP A 1 83 ? -3.068 -12.919 23.348 1.00 48.22 83 ASP A O 1
ATOM 641 N N . ASN A 1 84 ? -3.310 -10.853 24.155 1.00 46.09 84 ASN A N 1
ATOM 642 C CA . ASN A 1 84 ? -4.246 -10.368 23.155 1.00 46.09 84 ASN A CA 1
ATOM 643 C C . ASN A 1 84 ? -3.473 -9.851 21.941 1.00 46.09 84 ASN A C 1
ATOM 645 O O . ASN A 1 84 ? -3.264 -8.651 21.766 1.00 46.09 84 ASN A O 1
ATOM 649 N N . VAL A 1 85 ? -3.038 -10.780 21.094 1.00 48.81 85 VAL A N 1
ATOM 650 C CA . VAL A 1 85 ? -2.748 -10.448 19.703 1.00 48.81 85 VAL A CA 1
ATOM 651 C C . VAL A 1 85 ? -4.104 -10.207 19.052 1.00 48.81 85 VAL A C 1
ATOM 653 O O . VAL A 1 85 ? -4.725 -11.145 18.557 1.00 48.81 85 VAL A O 1
ATOM 656 N N . ASP A 1 86 ? -4.604 -8.972 19.122 1.00 46.50 86 ASP A N 1
ATOM 657 C CA . ASP A 1 86 ? -5.740 -8.567 18.303 1.00 46.50 86 ASP A CA 1
ATOM 658 C C . ASP A 1 86 ? -5.354 -8.868 16.856 1.00 46.50 86 ASP A C 1
ATOM 660 O O . ASP A 1 86 ? -4.415 -8.282 16.309 1.00 46.50 86 ASP A O 1
ATOM 664 N N . GLU A 1 87 ? -6.007 -9.883 16.286 1.00 43.47 87 GLU A N 1
ATOM 665 C CA . GLU A 1 87 ? -5.787 -10.332 14.921 1.00 43.47 87 GLU A CA 1
ATOM 666 C C . GLU A 1 87 ? -5.859 -9.114 14.006 1.00 43.47 87 GLU A C 1
ATOM 668 O O . GLU A 1 87 ? -6.931 -8.539 13.783 1.00 43.47 87 GLU A O 1
ATOM 673 N N . ILE A 1 88 ? -4.698 -8.725 13.474 1.00 45.69 88 ILE A N 1
ATOM 674 C CA . ILE A 1 88 ? -4.640 -7.863 12.308 1.00 45.69 88 ILE A CA 1
ATOM 675 C C . ILE A 1 88 ? -5.331 -8.661 11.209 1.00 45.69 88 ILE A C 1
ATOM 677 O O . ILE A 1 88 ? -4.777 -9.635 10.701 1.00 45.69 88 ILE A O 1
ATOM 681 N N . LEU A 1 89 ? -6.561 -8.262 10.892 1.00 38.53 89 LEU A N 1
ATOM 682 C CA . LEU A 1 89 ? -7.291 -8.758 9.739 1.00 38.53 89 LEU A CA 1
ATOM 683 C C . LEU A 1 89 ? -6.461 -8.427 8.490 1.00 38.53 89 LEU A C 1
ATOM 685 O O . LEU A 1 89 ? -6.411 -7.272 8.061 1.00 38.53 89 LEU A O 1
ATOM 689 N N . TYR A 1 90 ? -5.791 -9.445 7.952 1.00 40.00 90 TYR A N 1
ATOM 690 C CA . TYR A 1 90 ? -5.367 -9.508 6.556 1.00 40.00 90 TYR A CA 1
ATOM 691 C C . TYR A 1 90 ? -6.372 -10.356 5.780 1.00 40.00 90 TYR A C 1
ATOM 693 O O . TYR A 1 90 ? -6.741 -11.443 6.285 1.00 40.00 90 TYR A O 1
#